Protein AF-A0A850BNZ3-F1 (afdb_monomer)

Sequence (82 aa):
SPATAEEEAWAAGEAKIRFARMRRWNLPRAMLGRLIEVAVSLDRAALFEERGVSATVVSLVDPSVTTRNVVVLASRDPTRLP

Structure (mmCIF, N/CA/C/O backbone):
data_AF-A0A850BNZ3-F1
#
_entry.id   AF-A0A850BNZ3-F1
#
loop_
_atom_site.group_PDB
_atom_site.id
_atom_site.type_symbol
_atom_site.label_atom_id
_atom_site.label_alt_id
_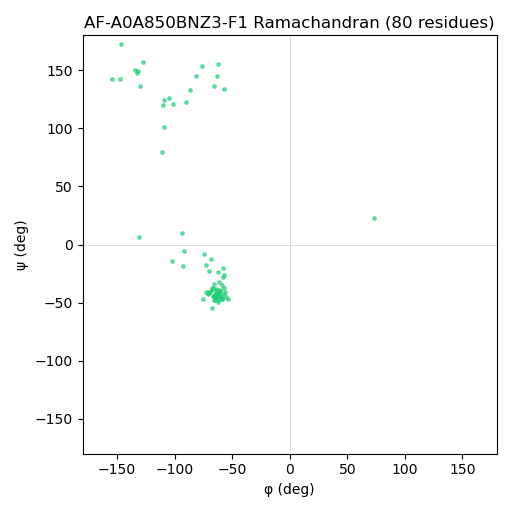atom_site.label_comp_id
_atom_site.label_asym_id
_atom_site.label_entity_id
_atom_site.label_seq_id
_atom_site.pdbx_PDB_ins_code
_atom_site.Cartn_x
_atom_site.Cartn_y
_atom_site.Cartn_z
_atom_site.occupancy
_atom_site.B_iso_or_equiv
_atom_site.auth_seq_id
_atom_site.auth_comp_id
_atom_site.auth_asym_id
_atom_site.auth_atom_id
_atom_site.pdbx_PDB_model_num
ATOM 1 N N . SER A 1 1 ? 0.336 -0.782 -47.760 1.00 73.44 1 SER A N 1
ATOM 2 C CA . SER A 1 1 ? 1.712 -1.078 -48.194 1.00 73.44 1 SER A CA 1
ATOM 3 C C . SER A 1 1 ? 2.566 -1.371 -46.977 1.00 73.44 1 SER A C 1
ATOM 5 O O . SER A 1 1 ? 2.247 -0.816 -45.929 1.00 73.44 1 SER A O 1
ATOM 7 N N . PRO A 1 2 ? 3.569 -2.258 -47.069 1.00 81.56 2 PRO A N 1
ATOM 8 C CA . PRO A 1 2 ? 4.550 -2.430 -45.998 1.00 81.56 2 PRO A CA 1
ATOM 9 C C . PRO A 1 2 ? 5.335 -1.129 -45.778 1.00 81.56 2 PRO A C 1
ATOM 11 O O . PRO A 1 2 ? 5.406 -0.302 -46.691 1.00 81.56 2 PRO A O 1
ATOM 14 N N . ALA A 1 3 ? 5.876 -0.954 -44.571 1.00 79.50 3 ALA A N 1
ATOM 15 C CA . ALA A 1 3 ? 6.710 0.195 -44.234 1.00 79.50 3 ALA A CA 1
ATOM 16 C C . ALA A 1 3 ? 7.990 0.196 -45.080 1.00 79.50 3 ALA A C 1
ATOM 18 O O . ALA A 1 3 ? 8.538 -0.855 -45.418 1.00 79.50 3 ALA A O 1
ATOM 19 N N . THR A 1 4 ? 8.452 1.385 -45.438 1.00 92.50 4 THR A N 1
ATOM 20 C CA . THR A 1 4 ? 9.739 1.578 -46.101 1.00 92.50 4 THR A CA 1
ATOM 21 C C . THR A 1 4 ? 10.884 1.449 -45.094 1.00 92.50 4 THR A C 1
ATOM 23 O O . THR A 1 4 ? 10.727 1.731 -43.906 1.00 92.50 4 THR A O 1
ATOM 26 N N . ALA A 1 5 ? 12.073 1.069 -45.566 1.00 90.62 5 ALA A N 1
ATOM 27 C CA . ALA A 1 5 ? 13.261 0.951 -44.714 1.00 90.62 5 ALA A CA 1
ATOM 28 C C . ALA A 1 5 ? 13.615 2.268 -43.987 1.00 90.62 5 ALA A C 1
ATOM 30 O O . ALA A 1 5 ? 14.190 2.255 -42.899 1.00 90.62 5 ALA A O 1
ATOM 31 N N . GLU A 1 6 ? 13.256 3.411 -44.576 1.00 88.62 6 GLU A N 1
ATOM 32 C CA . GLU A 1 6 ? 13.464 4.735 -43.990 1.00 88.62 6 GLU A CA 1
ATOM 33 C C . GLU A 1 6 ? 12.497 5.000 -42.822 1.00 88.62 6 GLU A C 1
ATOM 35 O O . GLU A 1 6 ? 12.913 5.476 -41.763 1.00 88.62 6 GLU A O 1
ATOM 40 N N . GLU A 1 7 ? 11.231 4.595 -42.961 1.00 88.19 7 GLU A N 1
ATOM 41 C CA . GLU A 1 7 ? 10.235 4.645 -41.883 1.00 88.19 7 GLU A CA 1
ATOM 42 C C . GLU A 1 7 ? 10.611 3.715 -40.719 1.00 88.19 7 GLU A C 1
ATOM 44 O O . GLU A 1 7 ? 10.464 4.091 -39.552 1.00 88.19 7 GLU A O 1
ATOM 49 N N . GLU A 1 8 ? 11.156 2.531 -41.010 1.00 90.69 8 GLU A N 1
ATOM 50 C CA . GLU A 1 8 ? 11.646 1.597 -39.988 1.00 90.69 8 GLU A CA 1
ATOM 51 C C . GLU A 1 8 ? 12.852 2.160 -39.222 1.00 90.69 8 GLU A C 1
ATOM 53 O O . GLU A 1 8 ? 12.890 2.104 -37.988 1.00 90.69 8 GLU A O 1
ATOM 58 N N . ALA A 1 9 ? 13.822 2.751 -39.928 1.00 90.44 9 ALA A N 1
ATOM 59 C CA . ALA A 1 9 ? 14.999 3.361 -39.312 1.00 90.44 9 ALA A CA 1
ATOM 60 C C . ALA A 1 9 ? 14.625 4.560 -38.425 1.00 90.44 9 ALA A C 1
ATOM 62 O O . ALA A 1 9 ? 15.138 4.699 -37.307 1.00 90.44 9 ALA A O 1
ATOM 63 N N . TRP A 1 10 ? 13.692 5.397 -38.889 1.00 90.75 10 TRP A N 1
ATOM 64 C CA . TRP A 1 10 ? 13.162 6.512 -38.110 1.00 90.75 10 TRP A CA 1
ATOM 65 C C . TRP A 1 10 ? 12.439 6.028 -36.845 1.00 90.75 10 TRP A C 1
ATOM 67 O O . TRP A 1 10 ? 12.738 6.495 -35.740 1.00 90.75 10 TRP A O 1
ATOM 77 N N . ALA A 1 11 ? 11.554 5.034 -36.976 1.00 87.31 11 ALA A N 1
ATOM 78 C CA . ALA A 1 11 ? 10.820 4.462 -35.850 1.00 87.31 11 ALA A CA 1
ATOM 79 C C . ALA A 1 11 ? 11.755 3.818 -34.811 1.00 87.31 11 ALA A C 1
ATOM 81 O O . ALA A 1 11 ? 11.564 4.004 -33.605 1.00 87.31 11 ALA A O 1
ATOM 82 N N . ALA A 1 12 ? 12.801 3.112 -35.250 1.00 90.19 12 ALA A N 1
ATOM 83 C CA . ALA A 1 12 ? 13.810 2.536 -34.363 1.00 90.19 12 ALA A CA 1
ATOM 84 C C . ALA A 1 12 ? 14.595 3.617 -33.591 1.00 90.19 12 ALA A C 1
ATOM 86 O O . ALA A 1 12 ? 14.865 3.458 -32.394 1.00 90.19 12 ALA A O 1
ATOM 87 N N . GLY A 1 13 ? 14.921 4.738 -34.244 1.00 90.19 13 GLY A N 1
ATOM 88 C CA . GLY A 1 13 ? 15.553 5.900 -33.611 1.00 90.19 13 GLY A CA 1
ATOM 89 C C . GLY A 1 13 ? 14.674 6.536 -32.529 1.00 90.19 13 GLY A C 1
ATOM 90 O O . GLY A 1 13 ? 15.118 6.713 -31.389 1.00 90.19 13 GLY A O 1
ATOM 91 N N . GLU A 1 14 ? 13.407 6.802 -32.852 1.00 90.06 14 GLU A N 1
ATOM 92 C CA . GLU A 1 14 ? 12.398 7.313 -31.909 1.00 90.06 14 GLU A CA 1
ATOM 93 C C . GLU A 1 14 ? 12.202 6.363 -30.716 1.00 90.06 14 GLU A C 1
ATOM 95 O O . GLU A 1 14 ? 12.215 6.789 -29.555 1.00 90.06 14 GLU A O 1
ATOM 100 N N . ALA A 1 15 ? 12.093 5.057 -30.975 1.00 85.69 15 ALA A N 1
ATOM 101 C CA . ALA A 1 15 ? 11.945 4.043 -29.936 1.00 85.69 15 ALA A CA 1
ATOM 102 C C . ALA A 1 15 ? 13.145 4.031 -28.978 1.00 85.69 15 ALA A C 1
ATOM 104 O O . ALA A 1 15 ? 12.962 3.985 -27.759 1.00 85.69 15 ALA A O 1
ATOM 105 N N . LYS A 1 16 ? 14.372 4.148 -29.499 1.00 86.31 16 LYS A N 1
ATOM 106 C CA . LYS A 1 16 ? 15.597 4.195 -28.688 1.00 86.31 16 LYS A CA 1
ATOM 107 C C . LYS A 1 16 ? 15.628 5.416 -27.766 1.00 86.31 16 LYS A C 1
ATOM 109 O O . LYS A 1 16 ? 15.981 5.285 -26.591 1.00 86.31 16 LYS A O 1
ATOM 114 N N . ILE A 1 17 ? 15.217 6.586 -28.260 1.00 85.94 17 ILE A N 1
ATOM 115 C CA . ILE A 1 17 ? 15.140 7.822 -27.466 1.00 85.94 17 ILE A CA 1
ATOM 116 C C . ILE A 1 17 ? 14.078 7.692 -26.367 1.00 85.94 17 ILE A C 1
ATOM 118 O O . ILE A 1 1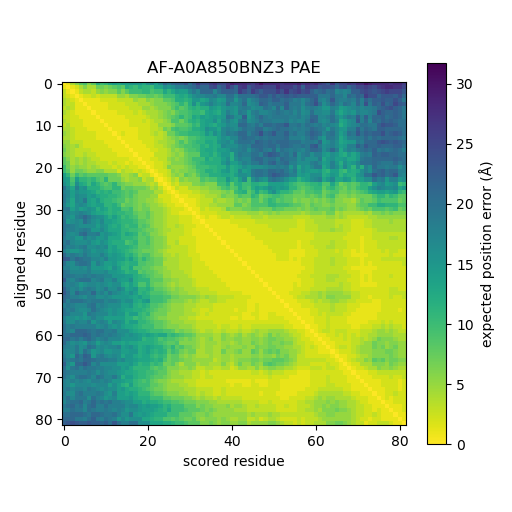7 ? 14.353 7.989 -25.198 1.00 85.94 17 ILE A O 1
ATOM 122 N N . ARG A 1 18 ? 12.876 7.210 -26.708 1.00 80.25 18 ARG A N 1
ATOM 123 C CA . ARG A 1 18 ? 11.789 6.993 -25.737 1.00 80.25 18 ARG A CA 1
ATOM 124 C C . ARG A 1 18 ? 12.185 5.977 -24.671 1.00 80.25 18 ARG A C 1
ATOM 126 O O . ARG A 1 18 ? 12.012 6.246 -23.482 1.00 80.25 18 ARG A O 1
ATOM 133 N N . PHE A 1 19 ? 12.789 4.862 -25.072 1.00 82.62 19 PHE A N 1
ATOM 134 C CA . PHE A 1 19 ? 13.257 3.832 -24.151 1.00 82.62 19 PHE A CA 1
ATOM 135 C C . PHE A 1 19 ? 14.345 4.358 -23.212 1.00 82.62 19 PHE A C 1
ATOM 137 O O . PHE A 1 19 ? 14.280 4.123 -22.008 1.00 82.62 19 PHE A O 1
ATOM 144 N N . ALA A 1 20 ? 15.310 5.133 -23.717 1.00 78.88 20 ALA A N 1
ATOM 145 C CA . ALA A 1 20 ? 16.340 5.752 -22.883 1.00 78.88 20 ALA A CA 1
ATOM 146 C C . ALA A 1 20 ? 15.740 6.701 -21.827 1.00 78.88 20 ALA A C 1
ATOM 148 O O . ALA A 1 20 ? 16.171 6.696 -20.670 1.00 78.88 20 ALA A O 1
ATOM 149 N N . ARG A 1 21 ? 14.709 7.476 -22.196 1.00 76.38 21 ARG A N 1
ATOM 150 C CA . ARG A 1 21 ? 13.975 8.350 -21.264 1.00 76.38 21 ARG A CA 1
ATOM 151 C C . ARG A 1 21 ? 13.197 7.558 -20.211 1.00 76.38 21 ARG A C 1
ATOM 153 O O . ARG A 1 21 ? 13.282 7.894 -19.033 1.00 76.38 21 ARG A O 1
ATOM 160 N N . MET A 1 22 ? 12.490 6.497 -20.599 1.00 73.69 22 MET A N 1
ATOM 161 C CA . MET A 1 22 ? 11.766 5.624 -19.661 1.00 73.69 22 MET A CA 1
ATOM 162 C C . MET A 1 22 ? 12.724 4.898 -18.709 1.00 73.69 22 MET A C 1
ATOM 164 O O . MET A 1 22 ? 12.519 4.891 -17.497 1.00 73.69 22 MET A O 1
ATOM 168 N N . ARG A 1 23 ? 13.832 4.363 -19.236 1.00 73.88 23 ARG A N 1
ATOM 169 C CA . ARG A 1 23 ? 14.853 3.645 -18.462 1.00 73.88 23 ARG A CA 1
ATOM 170 C C . ARG A 1 23 ? 15.440 4.495 -17.334 1.00 73.88 23 ARG A C 1
ATOM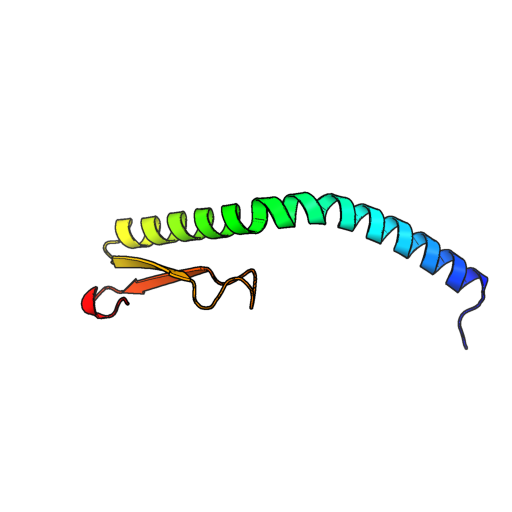 172 O O . ARG A 1 23 ? 15.679 3.961 -16.254 1.00 73.88 23 ARG A O 1
ATOM 179 N N . ARG A 1 24 ? 15.629 5.802 -17.552 1.00 75.75 24 ARG A N 1
ATOM 180 C CA . ARG A 1 24 ? 16.097 6.737 -16.511 1.00 75.75 24 ARG A CA 1
ATOM 181 C C . ARG A 1 24 ? 15.171 6.792 -15.295 1.00 75.75 24 ARG A C 1
ATOM 183 O O . ARG A 1 24 ? 15.661 6.926 -14.181 1.00 75.75 24 ARG A O 1
ATOM 190 N N . TRP A 1 25 ? 13.863 6.653 -15.498 1.00 77.06 25 TRP A N 1
ATOM 191 C CA . TRP A 1 25 ? 12.870 6.680 -14.420 1.00 77.06 25 TRP A CA 1
ATOM 192 C C . TRP A 1 25 ? 12.536 5.302 -13.858 1.00 77.06 25 TRP A C 1
ATOM 194 O O . TRP A 1 25 ? 12.049 5.213 -12.733 1.00 77.06 25 TRP A O 1
ATOM 204 N N . ASN A 1 26 ? 12.844 4.228 -14.588 1.00 75.38 26 ASN A N 1
ATOM 205 C CA . ASN A 1 26 ? 12.632 2.865 -14.108 1.00 75.38 26 ASN A CA 1
ATOM 206 C C . ASN A 1 26 ? 13.425 2.576 -12.829 1.00 75.38 26 ASN A C 1
ATOM 208 O O . ASN A 1 26 ? 12.885 1.943 -11.929 1.00 75.38 26 ASN A O 1
ATOM 212 N N . LEU A 1 27 ? 14.666 3.066 -12.721 1.00 75.81 27 LEU A N 1
ATOM 213 C CA . LEU A 1 27 ? 15.501 2.816 -11.544 1.00 75.81 27 LEU A CA 1
ATOM 214 C C . LEU A 1 27 ? 14.950 3.512 -10.279 1.00 75.81 27 LEU A C 1
ATOM 216 O O . LEU A 1 27 ? 14.650 2.798 -9.323 1.00 75.81 27 LEU A O 1
ATOM 220 N N . PRO A 1 28 ? 14.692 4.838 -10.259 1.00 78.75 28 PRO A N 1
ATOM 221 C CA . PRO A 1 28 ? 14.026 5.479 -9.122 1.00 78.75 28 PRO A CA 1
ATOM 222 C C . PRO A 1 28 ? 12.671 4.854 -8.791 1.00 78.75 28 PRO A C 1
ATOM 224 O O . PRO A 1 28 ? 12.344 4.659 -7.625 1.00 78.75 28 PRO A O 1
ATOM 227 N N . ARG A 1 29 ? 11.880 4.506 -9.814 1.00 78.94 29 ARG A N 1
ATOM 228 C CA . ARG A 1 29 ? 10.549 3.922 -9.626 1.00 78.94 29 ARG A CA 1
ATOM 229 C C . ARG A 1 29 ? 10.614 2.526 -9.008 1.00 78.94 29 ARG A C 1
ATOM 231 O O . ARG A 1 29 ? 9.772 2.210 -8.176 1.00 78.94 29 ARG A O 1
ATOM 238 N N . ALA A 1 30 ? 11.603 1.716 -9.378 1.00 76.88 30 ALA A N 1
ATOM 239 C CA . ALA A 1 30 ? 11.837 0.415 -8.759 1.00 76.88 30 ALA A CA 1
ATOM 240 C C . ALA A 1 30 ? 12.341 0.557 -7.314 1.00 76.88 30 ALA A C 1
ATOM 242 O O . ALA A 1 30 ? 11.874 -0.163 -6.438 1.00 76.88 30 ALA A O 1
ATOM 243 N N . MET A 1 31 ? 13.240 1.511 -7.050 1.00 80.69 31 MET A N 1
ATOM 244 C CA . MET A 1 31 ? 13.810 1.728 -5.714 1.00 80.69 31 MET A CA 1
ATOM 245 C C . MET A 1 31 ? 12.801 2.313 -4.720 1.00 80.69 31 MET A C 1
ATOM 247 O O . MET A 1 31 ? 12.759 1.902 -3.566 1.00 80.69 31 MET A O 1
ATOM 251 N N . LEU A 1 32 ? 11.991 3.280 -5.158 1.00 87.00 32 LEU A N 1
ATOM 252 C CA . LEU A 1 32 ? 11.103 4.048 -4.280 1.00 87.00 32 LEU A CA 1
ATOM 253 C C . LEU A 1 32 ? 9.647 3.600 -4.350 1.00 87.00 32 LEU A C 1
ATOM 255 O O . LEU A 1 32 ? 8.864 3.974 -3.482 1.00 87.00 32 LEU A O 1
ATOM 259 N N . GLY A 1 33 ? 9.266 2.811 -5.357 1.00 84.81 33 GLY A N 1
ATOM 260 C CA . GLY A 1 33 ? 7.876 2.415 -5.577 1.00 84.81 33 GLY A CA 1
ATOM 261 C C . GLY A 1 33 ? 7.253 1.778 -4.339 1.00 84.81 33 GLY A C 1
ATOM 262 O O . GLY A 1 33 ? 6.185 2.206 -3.911 1.00 84.81 33 GLY A O 1
ATOM 263 N N . ARG A 1 34 ? 7.970 0.838 -3.711 1.00 86.06 34 ARG A N 1
ATOM 264 C CA . ARG A 1 34 ? 7.514 0.180 -2.482 1.00 86.06 34 ARG A CA 1
ATOM 265 C C . ARG A 1 34 ? 7.390 1.148 -1.309 1.00 86.06 34 ARG A C 1
ATOM 267 O O . ARG A 1 34 ? 6.406 1.106 -0.580 1.00 86.06 34 ARG A O 1
ATOM 274 N N . LEU A 1 35 ? 8.383 2.016 -1.126 1.00 88.88 35 LEU A N 1
ATOM 275 C CA . LEU A 1 35 ? 8.383 2.988 -0.036 1.00 88.88 35 LEU A CA 1
ATOM 276 C C . LEU A 1 35 ? 7.196 3.951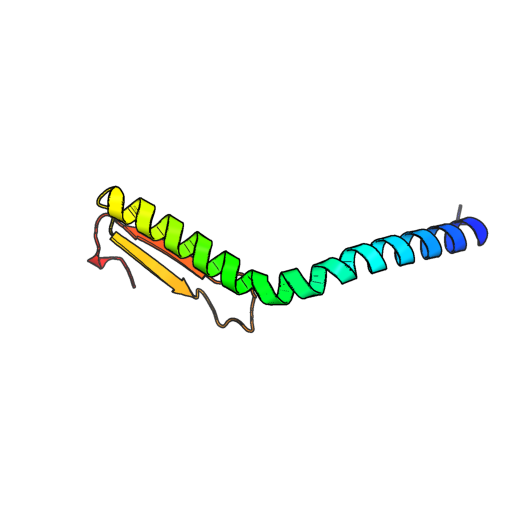 -0.158 1.00 88.88 35 LEU A C 1
ATOM 278 O O . LEU A 1 35 ? 6.499 4.193 0.821 1.00 88.88 35 LEU A O 1
ATOM 282 N N . ILE A 1 36 ? 6.939 4.450 -1.370 1.00 90.50 36 ILE A N 1
ATOM 283 C CA . ILE A 1 36 ? 5.814 5.345 -1.660 1.00 90.50 36 ILE A CA 1
ATOM 284 C C . ILE A 1 36 ? 4.483 4.624 -1.432 1.00 90.50 36 ILE A C 1
ATOM 286 O O . ILE A 1 36 ? 3.578 5.195 -0.831 1.00 90.50 36 ILE A O 1
ATOM 290 N N . GLU A 1 37 ? 4.356 3.375 -1.882 1.00 90.88 37 GLU A N 1
ATOM 291 C CA . GLU A 1 37 ? 3.144 2.576 -1.683 1.00 90.88 37 GLU A CA 1
ATOM 292 C C . GLU A 1 37 ? 2.819 2.397 -0.191 1.00 90.88 37 GLU A C 1
ATOM 294 O O . GLU A 1 37 ? 1.682 2.629 0.224 1.00 90.88 37 GLU A O 1
ATOM 299 N N . VAL A 1 38 ? 3.821 2.047 0.623 1.00 92.19 38 VAL A N 1
ATOM 300 C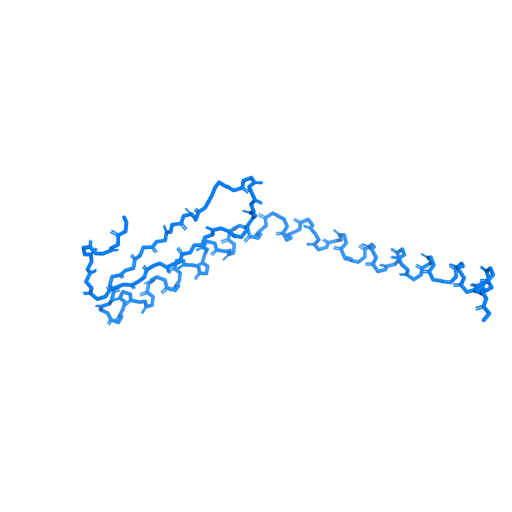 CA . VAL A 1 38 ? 3.663 1.901 2.078 1.00 92.19 38 VAL A CA 1
ATOM 301 C C . VAL A 1 38 ? 3.330 3.243 2.727 1.00 92.19 38 VAL A C 1
ATOM 303 O O . VAL A 1 38 ? 2.368 3.314 3.485 1.00 92.19 38 VAL A O 1
ATOM 306 N N . ALA A 1 39 ? 4.062 4.311 2.399 1.00 94.56 39 ALA A N 1
ATOM 307 C CA . ALA A 1 39 ? 3.834 5.637 2.973 1.00 94.56 39 ALA A CA 1
ATOM 308 C C . ALA A 1 39 ? 2.408 6.146 2.701 1.00 94.56 39 ALA A C 1
ATOM 310 O O . ALA A 1 39 ? 1.720 6.570 3.624 1.00 94.56 39 ALA A O 1
ATOM 311 N N . VAL A 1 40 ? 1.930 6.032 1.457 1.00 94.94 40 VAL A N 1
ATOM 312 C CA . VAL A 1 40 ? 0.561 6.423 1.081 1.00 94.94 40 VAL A CA 1
ATOM 313 C C . VAL A 1 40 ? -0.490 5.537 1.758 1.00 94.94 40 VAL A C 1
ATOM 315 O O . VAL A 1 40 ? -1.579 6.005 2.084 1.00 94.94 40 VAL A O 1
ATOM 318 N N . SER A 1 41 ? -0.197 4.252 1.964 1.00 95.81 41 SER A N 1
ATOM 319 C CA . SER A 1 41 ? -1.122 3.340 2.647 1.00 95.81 41 SER A CA 1
ATOM 320 C C . SER A 1 41 ? -1.244 3.664 4.137 1.00 95.81 41 SER A C 1
ATOM 322 O O . SER A 1 41 ? -2.354 3.671 4.662 1.00 95.81 41 SER A O 1
ATOM 324 N N . LEU A 1 42 ? -0.132 3.993 4.799 1.00 97.25 42 LEU A N 1
ATOM 325 C CA . LEU A 1 42 ? -0.121 4.419 6.201 1.00 97.25 42 LEU A CA 1
ATOM 326 C C . LEU A 1 42 ? -0.838 5.759 6.398 1.00 97.25 42 LEU A C 1
ATOM 328 O O . LEU A 1 42 ? -1.662 5.870 7.297 1.00 97.25 42 LEU A O 1
ATOM 332 N N . ASP A 1 43 ? -0.589 6.737 5.524 1.00 97.81 43 ASP A N 1
ATOM 333 C CA . ASP A 1 43 ? -1.290 8.031 5.530 1.00 97.81 43 ASP A CA 1
ATOM 334 C C . ASP A 1 43 ? -2.816 7.849 5.445 1.00 97.81 43 ASP A C 1
ATOM 336 O O . ASP A 1 43 ? -3.584 8.395 6.237 1.00 97.81 43 ASP A O 1
ATOM 340 N N . ARG A 1 44 ? -3.273 6.975 4.542 1.00 97.25 44 ARG A N 1
ATOM 341 C CA . ARG A 1 44 ? -4.699 6.649 4.416 1.00 97.25 44 ARG A CA 1
ATOM 342 C C . ARG A 1 44 ? -5.262 5.914 5.627 1.00 97.25 44 ARG A C 1
ATOM 344 O O . ARG A 1 44 ? -6.420 6.145 5.964 1.00 97.25 44 ARG A O 1
ATOM 351 N N . ALA A 1 45 ? -4.494 5.019 6.245 1.00 97.88 45 ALA A N 1
ATOM 352 C CA . ALA A 1 45 ? -4.916 4.332 7.462 1.00 97.88 45 ALA A CA 1
ATOM 353 C C . ALA A 1 45 ? -5.101 5.330 8.615 1.00 97.88 45 ALA A C 1
ATOM 355 O O . ALA A 1 45 ? -6.160 5.329 9.239 1.00 97.88 45 ALA A O 1
ATOM 356 N N . ALA A 1 46 ? -4.151 6.252 8.803 1.00 98.12 46 ALA A N 1
ATOM 357 C CA . ALA A 1 46 ? -4.260 7.326 9.789 1.00 98.12 46 ALA A CA 1
ATOM 358 C C . ALA A 1 46 ? -5.517 8.183 9.559 1.00 98.12 46 ALA A C 1
ATOM 360 O O . ALA A 1 46 ? -6.273 8.442 10.490 1.00 98.12 46 ALA A O 1
ATOM 361 N N . LEU A 1 47 ? -5.823 8.526 8.303 1.00 98.19 47 LEU A N 1
ATOM 362 C CA . LEU A 1 47 ? -7.041 9.268 7.964 1.00 98.19 47 LEU A CA 1
ATOM 363 C C . LEU A 1 47 ? -8.341 8.523 8.336 1.00 98.19 47 LEU A C 1
ATOM 365 O O . LEU A 1 47 ? -9.359 9.155 8.634 1.00 98.19 47 LEU A O 1
ATOM 369 N N . PHE A 1 48 ? -8.356 7.189 8.274 1.00 98.00 48 PHE A N 1
ATOM 370 C CA . PHE A 1 48 ? -9.498 6.404 8.750 1.00 98.00 48 PHE A CA 1
ATOM 371 C C . PHE A 1 48 ? -9.597 6.436 10.277 1.00 98.00 48 PHE A C 1
ATOM 373 O O . PHE A 1 48 ? -10.693 6.652 10.802 1.00 98.00 48 PHE A O 1
ATOM 380 N N . GLU A 1 49 ? -8.468 6.299 10.970 1.00 97.25 49 GLU A N 1
ATOM 381 C CA . GLU A 1 49 ? -8.404 6.329 12.434 1.00 97.25 49 GLU A CA 1
ATOM 382 C C . GLU A 1 49 ? -8.828 7.686 13.004 1.00 97.25 49 GLU A C 1
ATOM 384 O O . GLU A 1 49 ? -9.648 7.735 13.920 1.00 97.25 49 GLU A O 1
ATOM 389 N N . GLU A 1 50 ? -8.386 8.791 12.399 1.00 98.12 50 GLU A N 1
ATOM 390 C CA . GLU A 1 50 ? -8.821 10.155 12.741 1.00 98.12 50 GLU A CA 1
ATOM 391 C C . GLU A 1 50 ? -10.343 10.339 12.622 1.00 98.12 50 GLU A C 1
ATOM 393 O O . GLU A 1 50 ? -10.940 11.173 13.302 1.00 98.12 50 GLU A O 1
ATOM 398 N N . ARG A 1 51 ? -10.996 9.538 11.773 1.00 97.38 51 ARG A N 1
ATOM 399 C CA . ARG A 1 51 ? -12.455 9.525 11.584 1.00 97.38 51 ARG A CA 1
ATOM 400 C C . ARG A 1 51 ? -13.172 8.485 12.451 1.00 97.38 51 ARG A C 1
ATOM 402 O O . ARG A 1 51 ? -14.362 8.243 12.242 1.00 97.38 51 ARG A O 1
ATOM 409 N N . GLY A 1 52 ? -12.474 7.867 13.404 1.00 97.19 52 GLY A N 1
ATOM 410 C CA . GLY A 1 52 ? -13.022 6.857 14.309 1.00 97.19 52 GLY A CA 1
ATOM 411 C C . GLY A 1 52 ? -13.291 5.503 13.645 1.00 97.19 52 GLY A C 1
ATOM 412 O O . GLY A 1 52 ? -14.140 4.749 14.118 1.00 97.19 52 GLY A O 1
ATOM 413 N N . VAL A 1 53 ? -12.620 5.198 12.531 1.00 97.81 53 VAL A N 1
ATOM 414 C CA . VAL A 1 53 ? -12.696 3.902 11.844 1.00 97.81 53 VAL A CA 1
ATOM 415 C C . VAL A 1 53 ? -11.374 3.173 12.055 1.00 97.81 53 VAL A C 1
ATOM 417 O O . VAL A 1 53 ? -10.325 3.698 11.700 1.00 97.81 53 VAL A O 1
ATOM 420 N N . SER A 1 54 ? -11.405 1.957 12.598 1.00 97.94 54 SER A N 1
ATOM 421 C CA . SER A 1 54 ? -10.187 1.155 12.737 1.00 97.94 54 SER A CA 1
ATOM 422 C C . SER A 1 54 ? -9.652 0.769 11.365 1.00 97.94 54 SER A C 1
ATOM 424 O O . SER A 1 54 ? -10.425 0.351 10.497 1.00 97.94 54 SER A O 1
ATOM 426 N N . ALA A 1 55 ? -8.339 0.882 11.174 1.00 97.81 55 ALA A N 1
ATOM 427 C CA . ALA A 1 55 ? -7.677 0.526 9.932 1.00 97.81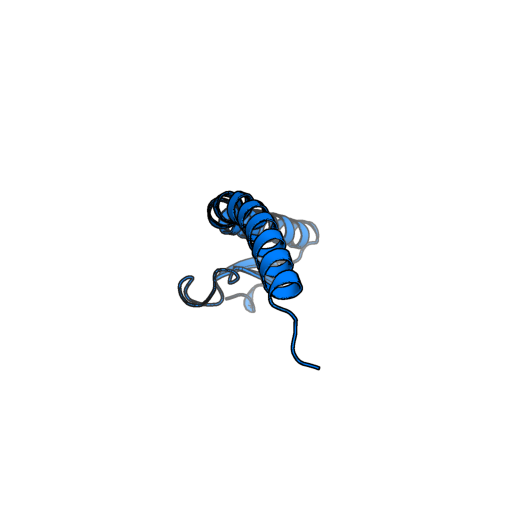 55 ALA A CA 1
ATOM 428 C C . ALA A 1 55 ? -6.450 -0.358 10.181 1.00 97.81 55 ALA A C 1
ATOM 430 O O . ALA A 1 55 ? -5.781 -0.247 11.200 1.00 97.81 55 ALA A O 1
ATOM 431 N N . THR A 1 56 ? -6.147 -1.240 9.232 1.00 97.00 56 THR A N 1
ATOM 432 C CA . THR A 1 56 ? -4.896 -2.003 9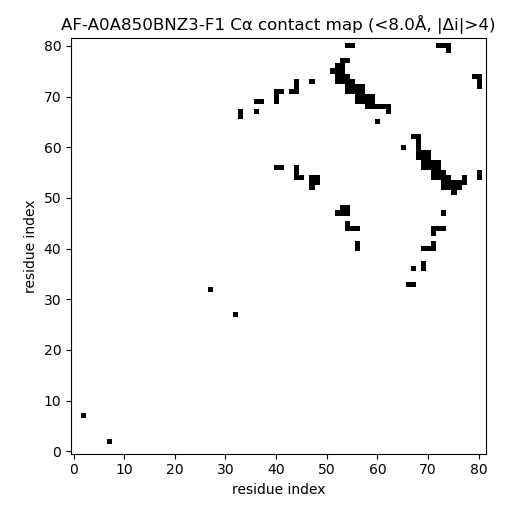.197 1.00 97.00 56 THR A CA 1
ATOM 433 C C . THR A 1 56 ? -4.308 -1.987 7.793 1.00 97.00 56 THR A C 1
ATOM 435 O O . THR A 1 56 ? -5.033 -1.896 6.796 1.00 97.00 56 THR A O 1
ATOM 438 N N . VAL A 1 57 ? -2.984 -2.067 7.709 1.00 96.44 57 VAL A N 1
ATOM 439 C CA . VAL A 1 57 ? -2.244 -2.134 6.448 1.00 96.44 57 VAL A CA 1
ATOM 440 C C . VAL A 1 57 ? -1.657 -3.528 6.314 1.00 96.44 57 VAL A C 1
ATOM 442 O O . VAL A 1 57 ? -0.850 -3.947 7.141 1.00 96.44 57 VAL A O 1
ATOM 445 N N . VAL A 1 58 ? -2.040 -4.243 5.258 1.00 94.81 58 VAL A N 1
ATOM 446 C CA . VAL A 1 58 ? -1.613 -5.630 5.032 1.00 94.81 58 VAL A CA 1
ATOM 447 C C . VAL A 1 58 ? -1.025 -5.813 3.639 1.00 94.81 58 VAL A C 1
ATOM 449 O O . VAL A 1 58 ? -1.302 -5.042 2.717 1.00 94.81 58 VAL A O 1
ATOM 452 N N . SER A 1 59 ? -0.201 -6.851 3.482 1.00 92.69 59 SER A N 1
ATOM 453 C CA . SER A 1 59 ? 0.216 -7.326 2.161 1.00 92.69 59 SER A CA 1
ATOM 454 C C . SER A 1 59 ? -0.768 -8.393 1.678 1.00 92.69 59 SER A C 1
ATOM 456 O O . SER A 1 59 ? -0.971 -9.388 2.364 1.00 92.69 59 SER A O 1
ATOM 458 N N . LEU A 1 60 ? -1.380 -8.183 0.512 1.00 90.88 60 LEU A N 1
ATOM 459 C CA . LEU A 1 60 ? -2.412 -9.056 -0.059 1.00 90.88 60 LEU A CA 1
ATOM 460 C C . LEU A 1 60 ? -1.860 -10.429 -0.466 1.00 90.88 60 LEU A C 1
ATOM 462 O O . LEU A 1 60 ? -2.527 -11.447 -0.321 1.00 90.88 60 LEU A O 1
ATOM 466 N N . VAL A 1 61 ? -0.651 -10.434 -1.023 1.00 89.25 61 VAL A N 1
ATOM 467 C CA . VAL A 1 61 ? 0.041 -11.613 -1.556 1.00 89.25 61 VAL A CA 1
ATOM 468 C C . VAL A 1 61 ? 1.541 -11.466 -1.342 1.00 89.25 61 VAL A C 1
ATOM 470 O O . VAL A 1 61 ? 2.010 -10.389 -0.969 1.00 89.25 61 VAL A O 1
ATOM 473 N N . ASP A 1 62 ? 2.303 -12.519 -1.624 1.00 85.12 62 ASP A N 1
ATOM 474 C CA . ASP A 1 62 ? 3.762 -12.448 -1.623 1.00 85.12 62 ASP A CA 1
ATOM 475 C C . ASP A 1 62 ? 4.269 -11.351 -2.596 1.00 85.12 62 ASP A C 1
ATOM 477 O O . ASP A 1 62 ? 3.790 -11.273 -3.735 1.00 85.12 62 ASP A O 1
ATOM 481 N N . PRO A 1 63 ? 5.226 -10.491 -2.188 1.00 79.94 63 PRO A N 1
ATOM 482 C CA . PRO A 1 63 ? 5.762 -9.423 -3.037 1.00 79.94 63 PRO A CA 1
ATOM 483 C C . PRO A 1 63 ? 6.390 -9.892 -4.360 1.00 79.94 63 PRO A C 1
ATOM 485 O O . PRO A 1 63 ? 6.523 -9.088 -5.283 1.00 79.94 63 PRO A O 1
ATOM 488 N N . SER A 1 64 ? 6.778 -11.168 -4.477 1.00 82.75 64 SER A N 1
ATOM 489 C CA . SER A 1 64 ? 7.285 -11.754 -5.725 1.00 82.75 64 SER A CA 1
ATOM 490 C C . SER A 1 64 ? 6.207 -11.917 -6.801 1.00 82.75 64 SER A C 1
ATOM 492 O O . SER A 1 64 ? 6.537 -11.940 -7.986 1.00 82.75 64 SER A O 1
ATOM 494 N N . VAL A 1 65 ? 4.925 -11.981 -6.415 1.00 87.81 65 VAL A N 1
ATOM 495 C CA . VAL A 1 65 ? 3.793 -12.092 -7.352 1.00 87.81 65 VAL A CA 1
ATOM 496 C C . VAL A 1 65 ? 3.521 -10.750 -8.025 1.00 87.81 65 VAL A C 1
ATOM 498 O O . VAL A 1 65 ? 3.346 -10.670 -9.240 1.00 87.81 65 VAL A O 1
ATOM 501 N N . THR A 1 66 ? 3.470 -9.677 -7.236 1.00 81.81 66 THR A N 1
ATOM 502 C CA . THR A 1 66 ? 3.287 -8.313 -7.734 1.00 81.81 66 THR A CA 1
ATOM 503 C C . THR A 1 66 ? 3.877 -7.306 -6.760 1.00 81.81 66 THR A C 1
ATOM 505 O O . THR A 1 66 ? 3.730 -7.420 -5.546 1.00 81.81 66 THR A O 1
ATOM 508 N N . THR A 1 67 ? 4.481 -6.256 -7.313 1.00 76.19 67 THR A N 1
ATOM 509 C CA . THR A 1 67 ? 5.002 -5.125 -6.540 1.00 76.19 67 THR A CA 1
ATOM 510 C C . THR A 1 67 ? 3.910 -4.200 -6.011 1.00 76.19 67 THR A C 1
ATOM 512 O O . THR A 1 67 ? 4.229 -3.301 -5.245 1.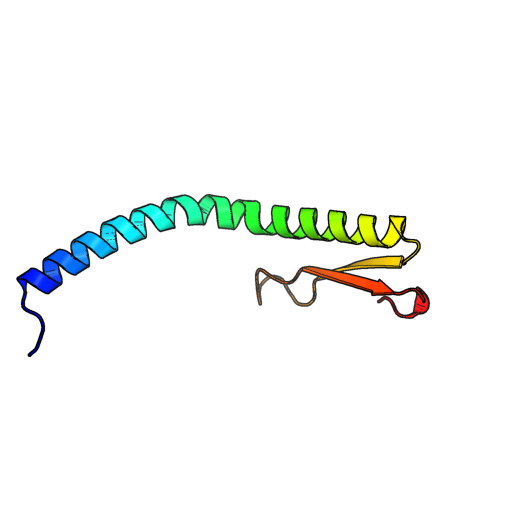00 76.19 67 THR A O 1
ATOM 515 N N . ARG A 1 68 ? 2.647 -4.392 -6.424 1.00 80.94 68 ARG A N 1
ATOM 516 C CA . ARG A 1 68 ? 1.477 -3.648 -5.931 1.00 80.94 68 ARG A CA 1
ATOM 517 C C . ARG A 1 68 ? 0.592 -4.566 -5.105 1.00 80.94 68 ARG A C 1
ATOM 519 O O . ARG A 1 68 ? -0.377 -5.122 -5.622 1.00 80.94 68 ARG A O 1
ATOM 526 N N . ASN A 1 69 ? 0.977 -4.784 -3.859 1.00 90.19 69 ASN A N 1
ATOM 527 C CA . ASN A 1 69 ? 0.308 -5.725 -2.966 1.00 90.19 69 ASN A CA 1
ATOM 528 C C . ASN A 1 69 ? -0.006 -5.132 -1.589 1.00 90.19 69 ASN A C 1
ATOM 530 O O . ASN A 1 69 ? -0.454 -5.889 -0.737 1.00 90.19 69 ASN A O 1
ATOM 534 N N . VAL A 1 70 ? 0.203 -3.836 -1.335 1.00 93.81 70 VAL A N 1
ATOM 535 C CA . VAL A 1 70 ? -0.221 -3.222 -0.064 1.00 93.81 70 VAL A CA 1
ATOM 536 C C . VAL A 1 70 ? -1.666 -2.763 -0.168 1.00 93.81 70 VAL A C 1
ATOM 538 O O . VAL A 1 70 ? -2.047 -2.094 -1.129 1.00 93.81 70 VAL A O 1
ATOM 541 N N . VAL A 1 71 ? -2.469 -3.093 0.839 1.00 94.94 71 VAL A N 1
ATOM 542 C CA . VAL A 1 71 ? -3.862 -2.652 0.935 1.00 94.94 71 VAL A CA 1
ATOM 543 C C . VAL A 1 71 ? -4.169 -2.118 2.329 1.00 94.94 71 VAL A C 1
ATOM 545 O O . VAL A 1 71 ? -3.614 -2.582 3.324 1.00 94.94 71 VAL A O 1
ATOM 548 N N . VAL A 1 72 ? -5.073 -1.139 2.383 1.00 97.31 72 VAL A N 1
ATOM 549 C CA . VAL A 1 72 ? -5.636 -0.602 3.627 1.00 97.31 72 VAL A CA 1
ATOM 550 C C . VAL A 1 72 ? -7.016 -1.212 3.812 1.00 97.31 72 VAL A C 1
ATOM 552 O O . VAL A 1 72 ? -7.885 -1.048 2.954 1.00 97.31 72 VAL A O 1
ATOM 555 N N . LEU A 1 73 ? -7.215 -1.910 4.921 1.00 97.25 73 LEU A N 1
ATOM 556 C CA . LEU A 1 73 ? -8.508 -2.447 5.325 1.00 97.25 73 LEU A CA 1
ATOM 557 C C . LEU A 1 73 ? -9.040 -1.573 6.451 1.00 97.25 73 LEU A C 1
ATOM 559 O O . LEU A 1 73 ? -8.336 -1.369 7.433 1.00 97.25 73 LEU A O 1
ATOM 563 N N . ALA A 1 74 ? -10.259 -1.058 6.312 1.00 97.25 74 ALA A N 1
ATOM 564 C CA . ALA A 1 74 ? -10.873 -0.195 7.312 1.00 97.25 74 ALA A CA 1
ATOM 565 C C . ALA A 1 74 ? -12.284 -0.681 7.649 1.00 97.25 74 ALA A C 1
ATOM 567 O O . ALA A 1 74 ? -13.062 -1.032 6.759 1.00 97.25 74 ALA A O 1
ATOM 568 N N . SER A 1 75 ? -12.617 -0.699 8.936 1.00 97.31 75 SER A N 1
ATOM 569 C CA . SER A 1 75 ? -13.909 -1.156 9.438 1.00 97.31 75 SER A CA 1
ATOM 570 C C . SER A 1 75 ? -14.309 -0.374 10.684 1.00 97.31 75 SER A C 1
ATOM 572 O O . SER A 1 75 ? -13.485 -0.068 11.541 1.00 97.31 75 SER A O 1
ATOM 574 N N . ARG A 1 76 ? -15.608 -0.073 10.809 1.00 96.25 76 ARG A N 1
ATOM 575 C CA . ARG A 1 76 ? -16.182 0.436 12.070 1.00 96.25 76 ARG A CA 1
ATOM 576 C C . ARG A 1 76 ? -16.279 -0.647 13.145 1.00 96.25 76 ARG A C 1
ATOM 578 O O . ARG A 1 76 ? -16.450 -0.329 14.312 1.00 96.25 76 ARG A O 1
ATOM 585 N N . ASP A 1 77 ? -16.207 -1.907 12.731 1.00 95.94 77 ASP A N 1
ATOM 586 C CA . ASP A 1 77 ? -16.164 -3.083 13.590 1.00 95.94 77 ASP A CA 1
ATOM 587 C C . ASP A 1 77 ? -14.748 -3.684 13.512 1.00 95.94 77 ASP A C 1
ATOM 589 O O . ASP A 1 77 ? -14.431 -4.342 12.509 1.00 95.94 77 ASP A O 1
ATOM 593 N N . PRO A 1 78 ? -13.883 -3.440 14.513 1.00 91.88 78 PRO A N 1
ATOM 594 C CA . PRO A 1 78 ? -12.485 -3.871 14.486 1.00 91.88 78 PRO A CA 1
ATOM 595 C C . PRO A 1 78 ? -12.328 -5.392 14.420 1.00 91.88 78 PRO A C 1
ATOM 597 O O . PRO A 1 78 ? -11.323 -5.878 13.918 1.00 91.88 78 PRO A O 1
ATOM 600 N N . THR A 1 79 ? -13.334 -6.151 14.870 1.00 95.50 79 THR A N 1
ATOM 601 C CA . THR A 1 79 ? -13.295 -7.623 14.895 1.00 95.50 79 THR A CA 1
ATOM 602 C C . THR A 1 79 ? -13.321 -8.260 13.504 1.00 95.50 79 THR A C 1
ATOM 604 O O . THR A 1 79 ? -13.071 -9.453 13.362 1.00 95.50 79 THR A O 1
ATOM 607 N N . ARG A 1 80 ? -13.622 -7.468 12.46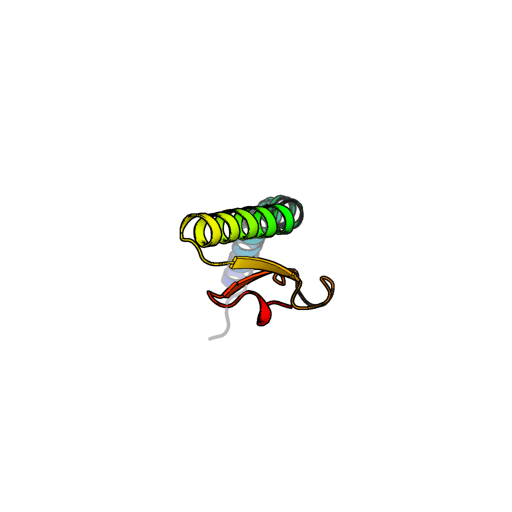7 1.00 91.69 80 ARG A N 1
ATOM 608 C CA . ARG A 1 80 ? -13.638 -7.899 11.061 1.00 91.69 80 ARG A CA 1
ATOM 609 C C . ARG A 1 80 ? -12.313 -7.675 10.341 1.00 91.69 80 ARG A C 1
ATOM 611 O O . ARG A 1 80 ? -12.211 -8.024 9.166 1.00 91.69 80 ARG A O 1
ATOM 618 N N . LEU A 1 81 ? -11.351 -7.023 10.990 1.00 92.69 81 LEU A N 1
ATOM 619 C CA . LEU A 1 81 ? -10.016 -6.844 10.434 1.00 92.69 81 LEU A CA 1
ATOM 620 C C . LEU A 1 81 ? -9.186 -8.120 10.676 1.00 92.69 81 LEU A C 1
ATOM 622 O O . LEU A 1 81 ? -9.407 -8.789 11.686 1.00 92.69 81 LEU A O 1
ATOM 626 N N . PRO A 1 82 ? -8.301 -8.486 9.732 1.00 88.50 82 PRO A N 1
ATOM 627 C CA . PRO A 1 82 ? -7.433 -9.655 9.854 1.00 88.50 82 PRO A CA 1
ATOM 628 C C . PRO A 1 82 ? -6.327 -9.478 10.900 1.00 88.50 82 PRO A C 1
ATOM 630 O O . PRO A 1 82 ? -5.965 -8.316 11.202 1.00 88.50 82 PRO A O 1
#

Mean predicted aligned error: 8.66 Å

Radius of gyration: 21.61 Å; Cα contacts (8 Å, |Δi|>4): 70; chains: 1; bounding box: 32×23×63 Å

Foldseek 3Di:
DDDDPVRVVVVVVVVVVVVVVVVVVVVVCVVCVLVVLVVVLVVVQVVLVVVQKHKDWDFQDPCVVDVNGIDIDTGNDCVPPD

Solvent-accessible surface area (backbone atoms only — not comparable to full-atom values): 4873 Å² total; per-residue (Å²): 131,82,83,50,76,65,58,51,54,51,52,51,51,52,49,52,55,52,48,54,59,51,54,66,49,48,55,59,48,66,71,42,44,57,59,52,54,51,52,55,40,50,54,53,31,50,58,35,43,79,70,73,22,46,51,48,78,46,68,79,54,64,64,89,81,39,84,83,30,77,46,67,49,74,33,85,53,64,87,78,58,133

Secondary structure (DSSP, 8-state):
-PPPHHHHHHHHHHHHHHHHHHHHHHHHHHHHHHHHHHHHHHHHHHHHHHTT-EEEEEESS-TTT-S--EEEEEESSGGG--

Nearest PDB structures (foldseek):
  8gym-assembly1_2K  TM=2.984E-01  e=4.243E+00  Tetrahymena thermophila SB210

pLDDT: mean 88.98, std 7.58, range [73.44, 98.19]